Protein AF-A0A353DED0-F1 (afdb_monomer_lite)

Radius of gyration: 18.34 Å; chains: 1; bounding box: 49×16×44 Å

pLDDT: mean 94.11, std 4.32, range [72.06, 98.06]

Sequence (72 aa):
DIRWSSYILPDLPRLERLYPHFCIVQVNNVFNMPKKLGDNRLVAYPHPQVIFQYYDGRTGDLAYAEAISLDR

Secondary structure (DSSP, 8-state):
---------TTS-GGGG---EEEEEEEEEEEE--SSTT---EEEEEEEEEEEEEEETTT--EEEEEEEE---

Foldseek 3Di:
DDPDDLDDDPPDDPVVSPFDKDKDKDKAQWDFDDPDPPDGDTDGDPKIKIKIWMAGPPPRHTPDIDMDIDDD

Structure (mmCIF, N/CA/C/O backbone):
data_AF-A0A353DED0-F1
#
_entry.id   AF-A0A353DED0-F1
#
loop_
_atom_site.group_PDB
_atom_site.id
_atom_site.type_symbol
_atom_site.label_atom_id
_atom_site.label_alt_id
_atom_site.label_comp_id
_atom_site.label_asym_id
_atom_site.label_entity_id
_atom_site.label_seq_id
_atom_site.pdbx_PDB_ins_code
_atom_site.Cartn_x
_atom_site.Cartn_y
_atom_site.Cartn_z
_atom_site.o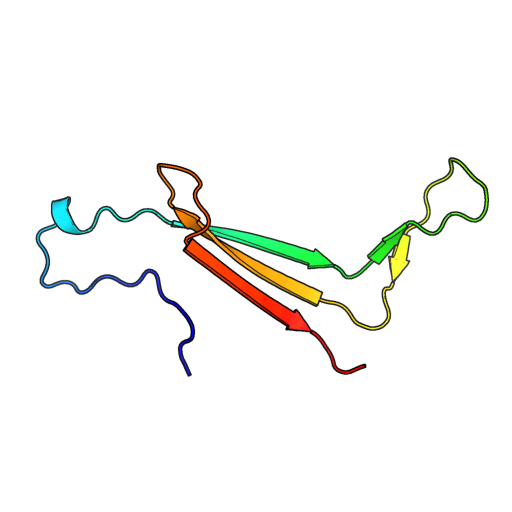ccupancy
_atom_site.B_iso_or_equiv
_atom_site.auth_seq_id
_atom_site.auth_comp_id
_atom_site.auth_asym_id
_atom_site.auth_atom_id
_atom_site.pdbx_PDB_model_num
ATOM 1 N N . ASP A 1 1 ? 15.273 -7.664 4.810 1.00 84.44 1 ASP A N 1
ATOM 2 C CA . ASP A 1 1 ? 15.224 -8.316 3.493 1.00 84.44 1 ASP A CA 1
ATOM 3 C C . ASP A 1 1 ? 14.239 -7.564 2.609 1.00 84.44 1 ASP A C 1
ATOM 5 O O . ASP A 1 1 ? 13.269 -7.040 3.153 1.00 84.44 1 ASP A O 1
ATOM 9 N N . ILE A 1 2 ? 14.506 -7.437 1.308 1.00 85.31 2 ILE A N 1
ATOM 10 C CA . ILE A 1 2 ? 13.605 -6.744 0.374 1.00 85.31 2 ILE A CA 1
ATOM 11 C C . ILE A 1 2 ? 12.554 -7.749 -0.090 1.00 85.31 2 ILE A C 1
ATOM 13 O O . ILE A 1 2 ? 12.896 -8.745 -0.717 1.00 85.31 2 ILE A O 1
ATOM 17 N N . ARG A 1 3 ? 11.277 -7.482 0.201 1.00 89.25 3 ARG A N 1
ATOM 18 C CA . ARG A 1 3 ? 10.178 -8.383 -0.185 1.00 89.25 3 ARG A CA 1
ATOM 19 C C . ARG A 1 3 ? 9.594 -8.071 -1.563 1.00 89.25 3 ARG A C 1
ATOM 21 O O . ARG A 1 3 ? 9.116 -8.974 -2.238 1.00 89.25 3 ARG A O 1
ATOM 28 N N . TRP A 1 4 ? 9.676 -6.812 -1.995 1.00 92.12 4 TRP A N 1
ATOM 29 C CA . TRP A 1 4 ? 9.257 -6.365 -3.323 1.00 92.12 4 TRP A CA 1
ATOM 30 C C . TRP A 1 4 ? 9.891 -5.007 -3.671 1.00 92.12 4 TRP A C 1
ATOM 32 O O . TRP A 1 4 ? 10.288 -4.262 -2.773 1.00 92.12 4 TRP A O 1
ATOM 42 N N . SER A 1 5 ? 10.015 -4.681 -4.961 1.00 89.56 5 SER A N 1
ATOM 43 C CA . SER A 1 5 ? 10.622 -3.429 -5.428 1.00 89.56 5 SER A CA 1
ATOM 44 C C . SER A 1 5 ? 10.087 -3.001 -6.795 1.00 89.56 5 SER A C 1
ATOM 46 O O . SER A 1 5 ? 9.887 -3.837 -7.672 1.00 89.56 5 SER A O 1
ATOM 48 N N . SER A 1 6 ? 9.943 -1.688 -6.991 1.00 88.62 6 SER A N 1
ATOM 49 C CA . SER A 1 6 ? 9.711 -1.040 -8.291 1.00 88.62 6 SER A CA 1
ATOM 50 C C . SER A 1 6 ? 10.991 -0.442 -8.896 1.00 88.62 6 SER A C 1
ATOM 52 O O . SER A 1 6 ? 10.937 0.326 -9.858 1.00 88.62 6 SER A O 1
ATOM 54 N N . TYR A 1 7 ? 12.154 -0.739 -8.307 1.00 90.44 7 TYR A N 1
ATO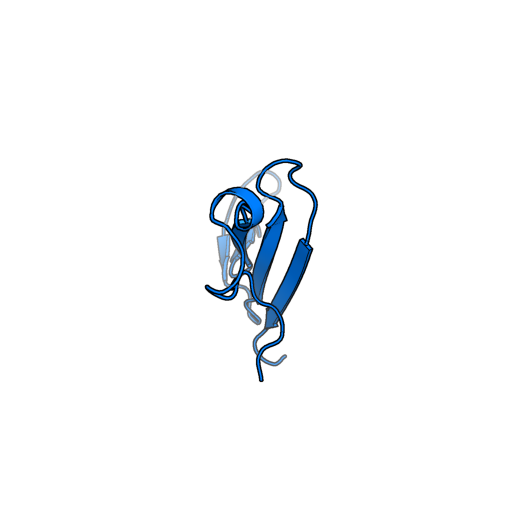M 55 C CA . TYR A 1 7 ? 13.433 -0.207 -8.757 1.00 90.44 7 TYR A CA 1
ATOM 56 C C . TYR A 1 7 ? 13.865 -0.837 -10.081 1.00 90.44 7 TYR A C 1
ATOM 58 O O . TYR A 1 7 ? 13.872 -2.057 -10.233 1.00 90.44 7 TYR A O 1
ATOM 66 N N . ILE A 1 8 ? 14.279 0.013 -11.016 1.00 90.62 8 ILE A N 1
ATOM 67 C CA . ILE A 1 8 ? 14.725 -0.384 -12.349 1.00 90.62 8 ILE A CA 1
ATOM 68 C C . ILE A 1 8 ? 16.182 0.031 -12.495 1.00 90.62 8 ILE A C 1
ATOM 70 O O . ILE A 1 8 ? 16.543 1.176 -12.207 1.00 90.62 8 ILE A 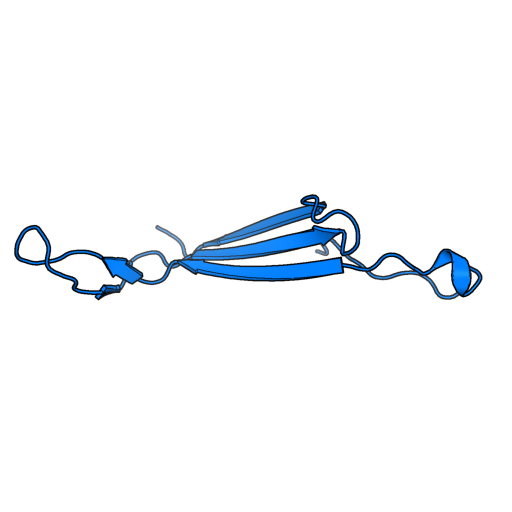O 1
ATOM 74 N N . LEU A 1 9 ? 17.013 -0.897 -12.957 1.00 92.19 9 LEU A N 1
ATOM 75 C CA . LEU A 1 9 ? 18.430 -0.643 -13.165 1.00 92.19 9 LEU A CA 1
ATOM 76 C C . LEU A 1 9 ? 18.663 0.367 -14.311 1.00 92.19 9 LEU A C 1
ATOM 78 O O . LEU A 1 9 ? 17.866 0.472 -15.251 1.00 92.19 9 LEU A O 1
ATOM 82 N N . PRO A 1 10 ? 19.740 1.171 -14.233 1.00 93.50 10 PRO A N 1
ATOM 83 C CA . PRO A 1 10 ? 19.987 2.262 -15.174 1.00 93.50 10 PRO A CA 1
ATOM 84 C C . PRO A 1 10 ? 20.557 1.812 -16.530 1.00 93.50 10 PRO A C 1
ATOM 86 O O . PRO A 1 10 ? 20.772 2.667 -17.390 1.00 93.50 10 PRO A O 1
ATOM 89 N N . ASP A 1 11 ? 20.811 0.521 -16.728 1.00 95.50 11 ASP A N 1
ATOM 90 C CA . ASP A 1 11 ? 21.346 -0.089 -17.950 1.00 95.50 11 ASP A CA 1
ATOM 91 C C . ASP A 1 11 ? 20.291 -0.278 -19.057 1.00 95.50 11 ASP A C 1
ATOM 93 O O . ASP A 1 11 ? 20.642 -0.370 -20.232 1.00 95.50 11 ASP A O 1
ATOM 97 N N . LEU A 1 12 ? 18.997 -0.237 -18.726 1.00 94.94 12 LEU A N 1
ATOM 98 C CA . LEU A 1 12 ? 17.916 -0.266 -19.719 1.00 94.94 12 LEU A CA 1
ATOM 99 C C . LEU A 1 12 ? 17.774 1.080 -20.461 1.00 94.94 12 LEU A C 1
ATOM 101 O O . LEU A 1 12 ? 17.888 2.134 -19.833 1.00 94.94 12 LEU A O 1
ATOM 105 N N . PRO A 1 13 ? 17.463 1.130 -21.769 1.00 95.44 13 PRO A N 1
ATOM 106 C CA . PRO A 1 13 ? 17.108 2.376 -22.461 1.00 95.44 13 PRO A CA 1
ATOM 107 C C . PRO A 1 13 ? 15.902 3.082 -21.822 1.00 95.44 13 PRO A C 1
ATOM 109 O O . PRO A 1 13 ? 15.039 2.435 -21.240 1.00 95.44 13 PRO A O 1
ATOM 112 N N . ARG A 1 14 ? 15.794 4.419 -21.930 1.00 90.44 14 ARG A N 1
ATOM 113 C CA . ARG A 1 14 ? 14.778 5.190 -21.173 1.00 90.44 14 ARG A CA 1
ATOM 114 C C . ARG A 1 14 ? 13.334 4.735 -21.417 1.00 90.44 14 ARG A C 1
ATOM 116 O O . ARG A 1 14 ? 12.546 4.737 -20.476 1.00 90.44 14 ARG A O 1
ATOM 123 N N . LEU A 1 15 ? 12.992 4.359 -22.649 1.00 93.94 15 LEU A N 1
ATOM 124 C CA . LEU A 1 15 ? 11.644 3.886 -22.985 1.00 93.94 15 LEU A CA 1
ATOM 125 C C . LEU A 1 15 ? 11.335 2.508 -22.379 1.00 93.94 15 LEU A C 1
ATOM 127 O O . LEU A 1 15 ? 10.192 2.254 -22.018 1.00 93.94 15 LEU A O 1
ATOM 131 N N . GLU A 1 16 ? 12.362 1.692 -22.145 1.00 92.69 16 GLU A N 1
ATOM 132 C CA . GLU A 1 16 ? 12.257 0.377 -21.505 1.00 92.69 16 GLU A CA 1
ATOM 133 C C . GLU A 1 16 ? 12.194 0.459 -19.972 1.00 92.69 16 GLU A C 1
ATOM 135 O O . GLU A 1 16 ? 12.163 -0.570 -19.312 1.00 92.69 16 GLU A O 1
ATOM 140 N N . ARG A 1 17 ? 12.189 1.665 -19.378 1.00 92.12 17 ARG A N 1
ATOM 141 C CA . ARG A 1 17 ? 12.060 1.884 -17.919 1.00 92.12 17 ARG A CA 1
ATOM 142 C C . ARG A 1 17 ? 10.657 2.319 -17.495 1.00 92.12 17 ARG A C 1
ATOM 144 O O . ARG A 1 17 ? 10.446 2.736 -16.358 1.00 92.12 17 ARG A O 1
ATOM 151 N N . LEU A 1 18 ? 9.692 2.309 -18.407 1.00 90.94 18 LEU A N 1
ATOM 152 C CA . LEU A 1 18 ? 8.356 2.830 -18.143 1.00 90.94 18 LEU A CA 1
ATOM 153 C C . LEU A 1 18 ? 7.475 1.758 -17.485 1.00 90.94 18 LEU A C 1
ATOM 155 O O . LEU A 1 18 ? 6.543 1.266 -18.118 1.00 90.94 18 LEU A O 1
ATOM 159 N N . TYR A 1 19 ? 7.747 1.430 -16.221 1.00 91.31 19 TYR A N 1
ATOM 160 C CA . TYR A 1 19 ? 6.926 0.539 -15.387 1.00 91.31 19 TYR A CA 1
ATOM 161 C C . TYR A 1 19 ? 6.304 1.346 -14.236 1.00 91.31 19 TYR A C 1
ATOM 163 O O . TYR A 1 19 ? 6.828 1.342 -13.118 1.00 91.31 19 TYR A O 1
ATOM 171 N N . PRO A 1 20 ? 5.244 2.136 -14.490 1.00 94.31 20 PRO A N 1
ATOM 172 C CA . PRO A 1 20 ? 4.638 2.949 -13.445 1.00 94.31 20 PRO A CA 1
ATOM 173 C C . PRO A 1 20 ? 3.993 2.045 -12.395 1.00 94.31 20 PRO A C 1
ATOM 175 O O . PRO A 1 20 ? 3.305 1.093 -12.741 1.00 94.31 20 PRO A O 1
ATOM 178 N N . HIS A 1 21 ? 4.197 2.363 -11.121 1.00 96.31 21 HIS A N 1
ATOM 179 C CA . HIS A 1 21 ? 3.526 1.704 -10.007 1.00 96.31 21 HIS A CA 1
ATOM 180 C C . HIS A 1 21 ? 3.001 2.768 -9.049 1.00 96.31 21 HIS A C 1
ATOM 182 O O . HIS A 1 21 ? 3.650 3.800 -8.856 1.00 96.31 21 HIS A O 1
ATOM 188 N N . PHE A 1 22 ? 1.861 2.512 -8.418 1.00 96.31 22 PHE A N 1
ATOM 189 C CA . PHE A 1 22 ? 1.385 3.302 -7.284 1.00 96.31 22 PHE A CA 1
ATOM 190 C C . PHE A 1 22 ? 1.123 2.393 -6.087 1.00 96.31 22 PHE A C 1
ATOM 192 O O . PHE A 1 22 ? 0.899 1.193 -6.241 1.00 96.31 22 PHE A O 1
ATOM 199 N N . CYS A 1 23 ? 1.190 2.967 -4.887 1.00 96.81 23 CYS A N 1
ATOM 200 C CA . CYS A 1 23 ? 0.971 2.245 -3.641 1.00 96.81 23 CYS A CA 1
ATOM 201 C C . CYS A 1 23 ? -0.263 2.797 -2.929 1.00 96.81 23 CYS A C 1
ATOM 203 O O . CYS A 1 23 ? -0.370 4.006 -2.718 1.00 96.81 23 CYS A O 1
ATOM 205 N N . ILE A 1 24 ? -1.173 1.907 -2.540 1.00 97.81 24 ILE A N 1
ATOM 206 C CA . ILE A 1 24 ? -2.254 2.200 -1.603 1.00 97.81 24 ILE A CA 1
ATOM 207 C C . ILE A 1 24 ? -1.835 1.668 -0.236 1.00 97.81 24 ILE A C 1
ATOM 209 O O . ILE A 1 24 ? -1.620 0.468 -0.060 1.00 97.81 24 ILE A O 1
ATOM 213 N N . VAL A 1 25 ? -1.756 2.572 0.740 1.00 97.75 25 VAL A N 1
ATOM 214 C CA . VAL A 1 25 ? -1.539 2.221 2.144 1.00 97.75 25 VAL A CA 1
ATOM 215 C C . VAL A 1 25 ? -2.889 2.202 2.845 1.00 97.75 25 VAL A C 1
ATOM 217 O O . VAL A 1 25 ? -3.483 3.249 3.101 1.00 97.75 25 VAL A O 1
ATOM 220 N N . GLN A 1 26 ? -3.380 1.005 3.151 1.00 97.44 26 GLN A N 1
ATOM 221 C CA . GLN A 1 26 ? -4.603 0.831 3.921 1.00 97.44 26 GLN A CA 1
ATOM 222 C C . GLN A 1 26 ? -4.263 0.712 5.405 1.00 97.44 26 GLN A C 1
ATOM 224 O O . GLN A 1 26 ? -3.524 -0.183 5.815 1.00 97.44 26 GLN A O 1
ATOM 229 N N . VAL A 1 27 ? -4.829 1.607 6.213 1.00 96.06 27 VAL A N 1
ATOM 230 C CA . VAL A 1 27 ? -4.641 1.627 7.666 1.00 96.06 27 VAL A CA 1
ATOM 231 C C . VAL A 1 27 ? -5.910 1.129 8.345 1.00 96.06 27 VAL A C 1
ATOM 233 O O . VAL A 1 27 ? -6.945 1.790 8.321 1.00 96.06 27 VAL A O 1
ATOM 236 N N . ASN A 1 28 ? -5.808 -0.031 8.986 1.00 94.94 28 ASN A N 1
ATOM 237 C CA . ASN A 1 28 ? -6.877 -0.661 9.749 1.00 94.94 28 ASN A CA 1
ATOM 238 C C . ASN A 1 28 ? -6.585 -0.489 11.247 1.00 94.94 28 ASN A C 1
ATOM 240 O O . ASN A 1 28 ? -6.109 -1.411 11.909 1.00 94.94 28 ASN A O 1
ATOM 244 N N . ASN A 1 29 ? -6.813 0.714 11.780 1.00 95.62 29 ASN A N 1
ATOM 245 C CA . ASN A 1 29 ? -6.554 1.044 13.191 1.00 95.62 29 ASN A CA 1
ATOM 246 C C . ASN A 1 29 ? -7.821 1.352 14.003 1.00 95.62 29 ASN A C 1
ATOM 248 O O . ASN A 1 29 ? -7.753 1.449 15.227 1.00 95.62 29 ASN A O 1
ATOM 252 N N . VAL A 1 30 ? -8.968 1.516 13.346 1.00 96.25 30 VAL A N 1
ATOM 253 C CA . VAL A 1 30 ? -10.258 1.782 13.983 1.00 96.25 30 VAL A CA 1
ATOM 254 C C . VAL A 1 30 ? -11.349 0.949 13.329 1.00 96.25 30 VAL A C 1
ATOM 256 O O . VAL A 1 30 ? -11.257 0.599 12.155 1.00 96.25 30 VAL A O 1
ATOM 259 N N . PHE A 1 31 ? -12.405 0.657 14.078 1.00 94.44 31 PHE A N 1
ATOM 260 C CA . PHE A 1 31 ? -13.607 0.017 13.555 1.00 94.44 31 PHE A CA 1
ATOM 261 C C . PHE A 1 31 ? -14.858 0.752 14.038 1.00 94.44 31 PHE A C 1
ATOM 263 O O . PHE A 1 31 ? -14.859 1.391 15.095 1.00 94.44 31 PHE A O 1
ATOM 270 N N . ASN A 1 32 ? -15.925 0.692 13.242 1.00 96.00 32 ASN A N 1
ATOM 271 C CA . ASN A 1 32 ? -17.206 1.278 13.610 1.00 96.00 32 ASN A CA 1
ATOM 272 C C . ASN A 1 32 ? -17.935 0.354 14.594 1.00 96.00 32 ASN A C 1
ATOM 274 O O . ASN A 1 32 ? -18.290 -0.769 14.247 1.00 96.00 32 ASN A O 1
ATOM 278 N N . MET A 1 33 ? -18.166 0.835 15.812 1.00 95.94 33 MET A N 1
ATOM 279 C CA . MET A 1 33 ? -18.888 0.116 16.860 1.00 95.94 33 MET A CA 1
ATOM 280 C C . MET A 1 33 ? -19.873 1.066 17.543 1.00 95.94 33 MET A C 1
ATOM 282 O O . MET A 1 33 ? -19.590 1.584 18.637 1.00 95.94 33 MET A O 1
ATOM 286 N N . PRO A 1 34 ? -21.016 1.356 16.907 1.00 96.44 34 PRO A N 1
ATOM 287 C CA . PRO A 1 34 ? -21.995 2.271 17.465 1.00 96.44 34 PRO A CA 1
ATOM 288 C C . PRO A 1 34 ? -22.691 1.675 18.693 1.00 96.44 34 PRO A C 1
ATOM 290 O O . PRO A 1 34 ? -22.744 0.463 18.886 1.00 96.44 34 PRO A O 1
ATOM 293 N N . LYS A 1 35 ? -23.223 2.543 19.561 1.00 96.00 35 LYS A N 1
ATOM 294 C CA . LYS A 1 35 ? -24.012 2.108 20.730 1.00 96.00 35 LYS A CA 1
ATOM 295 C C . LYS A 1 35 ? -25.461 1.760 20.365 1.00 96.00 35 LYS A C 1
ATOM 297 O O . LYS A 1 35 ? -26.134 1.096 21.146 1.00 96.00 35 LYS A O 1
ATOM 302 N N . LYS A 1 36 ? -25.939 2.236 19.214 1.00 97.12 36 LYS A N 1
ATOM 303 C CA . LYS A 1 36 ? -27.274 1.994 18.662 1.00 97.12 36 LYS A CA 1
ATOM 304 C C . LYS A 1 36 ? -27.145 1.662 17.181 1.00 97.12 36 LYS A C 1
ATOM 306 O O . LYS A 1 36 ? -26.248 2.168 16.512 1.00 97.12 36 LYS A O 1
ATOM 311 N N . LEU A 1 37 ? -28.028 0.810 16.673 1.00 94.12 37 LEU A N 1
ATOM 312 C CA . LEU A 1 37 ? -28.035 0.457 15.257 1.00 94.12 37 LEU A CA 1
ATOM 313 C C . LEU A 1 37 ? -28.286 1.712 14.402 1.00 94.12 37 LEU A C 1
ATOM 315 O O . LEU A 1 37 ? -29.202 2.474 14.697 1.00 94.12 37 LEU A O 1
ATOM 319 N N . GLY A 1 38 ? -27.474 1.914 13.363 1.00 94.19 38 GLY A N 1
ATOM 320 C CA . GLY A 1 38 ? -27.567 3.064 12.454 1.00 94.19 38 GLY A CA 1
ATOM 321 C C . GLY A 1 38 ? -26.694 4.269 12.824 1.00 94.19 38 GLY A C 1
ATOM 322 O O . GLY A 1 38 ? -26.459 5.112 11.964 1.00 94.19 38 GLY A O 1
ATOM 323 N N . ASP A 1 39 ? -26.163 4.334 14.049 1.00 96.31 39 ASP A N 1
ATOM 324 C CA . ASP A 1 39 ? -25.193 5.367 14.435 1.00 96.31 39 ASP A CA 1
ATOM 325 C C . ASP A 1 39 ? -23.769 5.021 13.954 1.00 96.31 39 ASP A C 1
ATOM 327 O O . ASP A 1 39 ? -23.487 3.902 13.518 1.00 96.31 39 ASP A O 1
ATOM 331 N N . ASN A 1 40 ? -22.838 5.971 14.107 1.00 96.38 40 ASN A N 1
ATOM 332 C CA . ASN A 1 40 ? -21.407 5.766 13.882 1.00 96.38 40 ASN A CA 1
ATOM 333 C C . ASN A 1 40 ? -20.590 6.127 15.127 1.00 96.38 40 ASN A C 1
ATOM 335 O O . ASN A 1 40 ? -20.771 7.188 15.725 1.00 96.38 40 ASN A O 1
ATOM 339 N N . ARG A 1 41 ? -19.655 5.252 15.511 1.00 96.44 41 ARG A N 1
ATOM 340 C CA . ARG A 1 41 ? -18.651 5.515 16.549 1.00 96.44 41 ARG A CA 1
ATOM 341 C C . ARG A 1 41 ? -17.378 4.743 16.237 1.00 96.44 41 ARG A C 1
ATOM 343 O O . ARG A 1 41 ? -17.368 3.518 16.324 1.00 96.44 41 ARG A O 1
ATOM 350 N N . LEU A 1 42 ? -16.301 5.463 15.946 1.00 97.00 42 LEU A N 1
ATOM 351 C CA . LEU A 1 42 ? -14.983 4.869 15.747 1.00 97.00 42 LEU A CA 1
ATOM 352 C C . LEU A 1 42 ? -14.377 4.469 17.096 1.00 97.00 42 LEU A C 1
ATOM 354 O O . LEU A 1 42 ? -14.336 5.269 18.032 1.00 97.00 42 LEU A O 1
ATOM 358 N N . VAL A 1 43 ? -13.925 3.224 17.190 1.00 97.12 43 VAL A N 1
ATOM 359 C CA . VAL A 1 43 ? -13.217 2.669 18.348 1.00 97.12 43 VAL A CA 1
ATOM 360 C C . VAL A 1 43 ? -11.863 2.155 17.875 1.00 97.12 43 VAL A C 1
ATOM 362 O O . VAL A 1 43 ? -11.771 1.576 16.794 1.00 97.12 43 VAL A O 1
ATOM 365 N N . ALA A 1 44 ? -10.815 2.384 18.669 1.00 95.94 44 ALA A N 1
ATOM 366 C CA . ALA A 1 44 ? -9.473 1.893 18.371 1.00 95.94 44 ALA A CA 1
ATOM 367 C C . ALA A 1 44 ? -9.452 0.359 18.308 1.00 95.94 44 ALA A C 1
ATOM 369 O O . ALA A 1 44 ? -9.983 -0.314 19.194 1.00 95.94 44 ALA A O 1
ATOM 370 N N . TYR A 1 45 ? -8.837 -0.186 17.260 1.00 93.44 45 TYR A N 1
ATOM 371 C CA . TYR A 1 45 ? -8.633 -1.620 17.107 1.00 93.44 45 TYR A CA 1
ATOM 372 C C . TYR A 1 45 ? -7.407 -2.063 17.924 1.00 93.44 45 TYR A C 1
ATOM 374 O O . TYR A 1 45 ? -6.348 -1.454 17.767 1.00 93.44 45 TYR A O 1
ATOM 382 N N . PRO A 1 46 ? -7.508 -3.102 18.777 1.00 92.44 46 PRO A N 1
ATOM 383 C CA . PRO A 1 46 ? -6.392 -3.525 19.629 1.00 92.44 46 PRO A CA 1
ATOM 384 C C . PRO A 1 46 ? -5.138 -3.987 18.872 1.00 92.44 46 PRO A C 1
ATOM 386 O O . PRO A 1 46 ? -4.035 -3.836 19.387 1.00 92.44 46 PRO A O 1
ATOM 389 N N . HIS A 1 47 ? -5.295 -4.506 17.649 1.00 93.25 47 HIS A N 1
ATOM 390 C CA . HIS A 1 47 ? -4.200 -5.057 16.840 1.00 93.25 47 HIS A CA 1
ATOM 391 C C . HIS A 1 47 ? -4.131 -4.345 15.484 1.00 93.25 47 HIS A C 1
ATOM 393 O O . HIS A 1 47 ? -4.528 -4.918 14.467 1.00 93.25 47 HIS A O 1
ATOM 399 N N . PRO A 1 48 ? -3.714 -3.068 15.443 1.00 94.12 48 PRO A N 1
ATOM 400 C CA . PRO A 1 48 ? -3.740 -2.285 14.217 1.00 94.12 48 PRO A CA 1
ATOM 401 C C . PRO A 1 48 ? -2.932 -2.960 13.106 1.00 94.12 48 PRO A C 1
ATOM 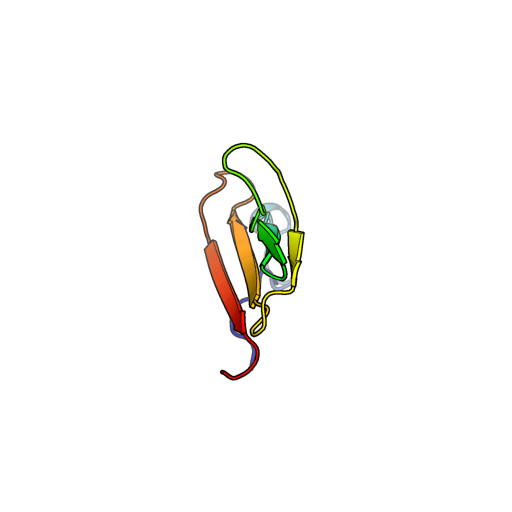403 O O . PRO A 1 48 ? -1.883 -3.565 13.345 1.00 94.12 48 PRO A O 1
ATOM 406 N N . GLN A 1 49 ? -3.431 -2.820 11.881 1.00 95.38 49 GLN A N 1
ATOM 407 C CA . GLN A 1 49 ? -2.809 -3.375 10.688 1.00 95.38 49 GLN A CA 1
ATOM 408 C C . GLN A 1 49 ? -2.544 -2.282 9.661 1.00 95.38 49 GLN A C 1
ATOM 410 O O . GLN A 1 49 ? -3.380 -1.400 9.455 1.00 95.38 49 GLN A O 1
ATOM 415 N N . VAL A 1 50 ? -1.407 -2.369 8.980 1.00 97.12 50 VAL A N 1
ATOM 416 C CA . VAL A 1 50 ? -1.102 -1.545 7.809 1.00 97.12 50 VAL A CA 1
ATOM 417 C C . VAL A 1 50 ? -0.854 -2.474 6.635 1.00 97.12 50 VAL A C 1
ATOM 419 O O . VAL A 1 50 ? -0.009 -3.359 6.722 1.00 97.12 50 VAL A O 1
ATOM 422 N N . ILE A 1 51 ? -1.594 -2.282 5.547 1.00 97.25 51 ILE A N 1
ATOM 423 C CA . ILE A 1 51 ? -1.466 -3.078 4.329 1.00 97.25 51 ILE A CA 1
ATOM 424 C C . ILE A 1 51 ? -0.914 -2.180 3.227 1.00 97.25 51 ILE A C 1
ATOM 426 O O . ILE A 1 51 ? -1.534 -1.180 2.865 1.00 97.25 51 ILE A O 1
ATOM 430 N N . PHE A 1 52 ? 0.248 -2.544 2.698 1.00 97.25 52 PHE A N 1
ATOM 431 C CA . PHE A 1 52 ? 0.870 -1.916 1.541 1.00 97.25 52 PHE A CA 1
ATOM 432 C C . PHE A 1 52 ? 0.472 -2.698 0.299 1.00 97.25 52 PHE A C 1
ATOM 434 O O . PHE A 1 52 ? 0.742 -3.893 0.221 1.00 97.25 52 PHE A O 1
ATOM 441 N N . GLN A 1 53 ? -0.176 -2.039 -0.655 1.00 97.75 53 GLN A N 1
ATOM 442 C CA . GLN A 1 53 ? -0.652 -2.658 -1.889 1.00 97.75 53 GLN A CA 1
ATOM 443 C C . GLN A 1 53 ? -0.080 -1.890 -3.074 1.00 97.75 53 GLN A C 1
ATOM 445 O O . GLN A 1 53 ? -0.390 -0.715 -3.258 1.00 97.75 53 GLN A O 1
ATOM 450 N N . TYR A 1 54 ? 0.762 -2.545 -3.860 1.00 97.50 54 TYR A N 1
ATOM 451 C CA . TYR A 1 54 ? 1.355 -1.995 -5.068 1.00 97.50 54 TYR A CA 1
ATOM 452 C C . TYR A 1 54 ? 0.579 -2.464 -6.287 1.00 97.50 54 TYR A C 1
ATOM 454 O O . TYR A 1 54 ? 0.309 -3.655 -6.436 1.00 97.50 54 TYR A O 1
ATOM 462 N N . TYR A 1 55 ? 0.274 -1.524 -7.169 1.00 97.75 55 TYR A N 1
ATOM 463 C CA . TYR A 1 55 ? -0.491 -1.759 -8.383 1.00 97.75 55 TYR A CA 1
ATOM 464 C C . TYR A 1 55 ? 0.288 -1.299 -9.608 1.00 97.75 55 TYR A C 1
ATOM 466 O O . TYR A 1 55 ? 1.052 -0.329 -9.529 1.00 97.75 55 TYR A O 1
ATOM 474 N N . ASP A 1 56 ? 0.054 -1.961 -10.738 1.00 96.88 56 ASP A N 1
ATOM 475 C CA . ASP A 1 56 ? 0.474 -1.468 -12.044 1.00 96.88 56 ASP A CA 1
ATOM 476 C C . ASP A 1 56 ? -0.246 -0.145 -12.343 1.00 96.88 56 ASP A C 1
ATOM 478 O O . ASP A 1 56 ? -1.468 -0.025 -12.239 1.00 96.88 56 ASP A O 1
ATOM 482 N N . GLY A 1 57 ? 0.521 0.882 -12.700 1.00 96.06 57 GLY A N 1
ATOM 483 C CA . GLY A 1 57 ? 0.007 2.232 -12.913 1.00 96.06 57 GLY A CA 1
ATOM 484 C C . GLY A 1 57 ? -0.736 2.444 -14.231 1.00 96.06 57 GLY A C 1
ATOM 485 O O . GLY A 1 57 ? -1.275 3.530 -14.435 1.00 96.06 57 GLY A O 1
ATOM 486 N N . ARG A 1 58 ? -0.751 1.464 -15.139 1.00 95.25 58 ARG A N 1
ATOM 487 C CA . ARG A 1 58 ? -1.503 1.510 -16.402 1.00 95.25 58 ARG A CA 1
ATOM 488 C C . ARG A 1 58 ? -2.787 0.702 -16.323 1.00 95.25 58 ARG A C 1
ATOM 490 O O . ARG A 1 58 ? -3.814 1.178 -16.796 1.00 95.25 58 ARG A O 1
ATOM 497 N N . THR A 1 59 ? -2.718 -0.509 -15.779 1.00 97.06 59 THR A N 1
ATOM 498 C CA . THR A 1 59 ? -3.860 -1.431 -15.744 1.00 97.06 59 THR A CA 1
ATOM 499 C C . THR A 1 59 ? -4.629 -1.358 -14.431 1.00 97.06 59 THR A C 1
ATOM 501 O O . THR A 1 59 ? -5.829 -1.615 -14.416 1.00 97.06 59 THR A O 1
ATOM 504 N N . GLY A 1 60 ? -3.969 -0.961 -13.340 1.00 96.88 60 GLY A N 1
ATOM 505 C CA . GLY A 1 60 ? -4.533 -1.037 -11.995 1.00 96.88 60 GLY A CA 1
ATOM 506 C C . GLY A 1 60 ? -4.494 -2.447 -11.404 1.00 96.88 60 GLY A C 1
ATOM 507 O O . GLY A 1 60 ? -5.109 -2.676 -10.365 1.00 96.88 60 GLY A O 1
ATOM 508 N N . ASP A 1 61 ? -3.783 -3.385 -12.035 1.00 98.06 61 ASP A N 1
ATOM 509 C CA . ASP A 1 61 ? -3.652 -4.749 -11.525 1.00 98.06 61 ASP A CA 1
ATOM 510 C C . ASP A 1 61 ? -2.763 -4.785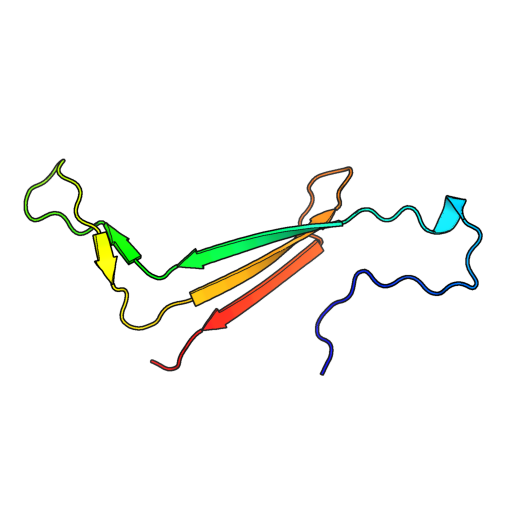 -10.282 1.00 98.06 61 ASP A C 1
AT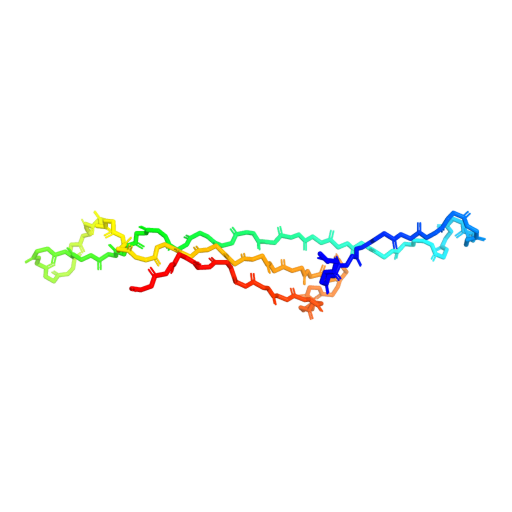OM 512 O O . ASP A 1 61 ? -1.761 -4.073 -10.190 1.00 98.06 61 ASP A O 1
ATOM 516 N N . LEU A 1 62 ? -3.116 -5.631 -9.313 1.00 97.75 62 LEU A N 1
ATOM 517 C CA . LEU A 1 62 ? -2.326 -5.805 -8.097 1.00 97.75 62 LEU A CA 1
ATOM 518 C C . LEU A 1 62 ? -1.002 -6.509 -8.427 1.00 97.75 62 LEU A C 1
ATOM 520 O O . LEU A 1 62 ? -0.996 -7.668 -8.835 1.00 97.75 62 LEU A O 1
ATOM 524 N N . ALA A 1 63 ? 0.116 -5.826 -8.190 1.00 96.62 63 ALA A N 1
ATOM 525 C CA . ALA A 1 63 ? 1.459 -6.362 -8.390 1.00 96.62 63 ALA A CA 1
ATOM 526 C C . ALA A 1 63 ? 1.993 -7.062 -7.131 1.00 96.62 63 ALA A C 1
ATOM 528 O O . ALA A 1 63 ? 2.644 -8.102 -7.219 1.00 96.62 63 ALA A O 1
ATOM 529 N N . TYR A 1 64 ? 1.733 -6.491 -5.951 1.00 97.19 64 TYR A N 1
ATOM 530 C CA . TYR A 1 64 ? 2.188 -7.031 -4.670 1.00 97.19 64 TYR A CA 1
ATOM 531 C C . TYR A 1 64 ? 1.368 -6.462 -3.514 1.00 97.19 64 TYR A C 1
ATOM 533 O O . TYR A 1 64 ? 0.983 -5.295 -3.546 1.00 97.19 64 TYR A O 1
ATOM 541 N N . ALA A 1 65 ? 1.136 -7.255 -2.470 1.00 97.25 65 ALA A N 1
ATOM 542 C CA . ALA A 1 65 ? 0.521 -6.776 -1.240 1.00 97.25 65 ALA A CA 1
ATOM 543 C C . ALA A 1 65 ? 1.178 -7.394 -0.011 1.00 97.25 65 ALA A C 1
ATOM 545 O O . ALA A 1 65 ? 1.494 -8.583 0.009 1.00 97.25 65 ALA A O 1
ATOM 546 N N . GLU A 1 66 ? 1.320 -6.593 1.039 1.00 95.94 66 GLU A N 1
ATOM 547 C CA . GLU A 1 66 ? 1.875 -7.038 2.306 1.00 95.94 66 GLU A CA 1
ATOM 548 C C . GLU A 1 66 ? 1.225 -6.333 3.490 1.00 95.94 66 GLU A C 1
ATOM 550 O O . GLU A 1 66 ? 1.069 -5.113 3.496 1.00 95.94 66 GLU A O 1
ATOM 555 N N . ALA A 1 67 ? 0.888 -7.112 4.517 1.00 95.44 67 ALA A N 1
ATOM 556 C CA . ALA A 1 67 ? 0.351 -6.608 5.768 1.00 95.44 67 ALA A CA 1
ATOM 557 C C . ALA A 1 67 ? 1.405 -6.650 6.880 1.00 95.44 67 ALA A C 1
ATOM 559 O O . ALA A 1 67 ? 1.998 -7.693 7.157 1.00 95.44 67 ALA A O 1
ATOM 560 N N . ILE A 1 68 ? 1.566 -5.526 7.573 1.00 94.06 68 ILE A N 1
ATOM 561 C CA . ILE A 1 68 ? 2.295 -5.414 8.833 1.00 94.06 68 ILE A CA 1
ATOM 562 C C . ILE A 1 68 ? 1.251 -5.341 9.945 1.00 94.06 68 ILE A C 1
ATOM 564 O O . ILE A 1 68 ? 0.385 -4.464 9.941 1.00 94.06 68 ILE A O 1
ATOM 568 N N . SER A 1 69 ? 1.317 -6.286 10.879 1.00 92.62 69 SER A N 1
ATOM 569 C CA . SER A 1 69 ? 0.410 -6.377 12.028 1.00 92.62 69 SER A CA 1
ATOM 570 C C . SER A 1 69 ? 1.229 -6.308 13.306 1.00 92.62 69 SER A C 1
ATOM 572 O O . SER A 1 69 ? 2.337 -6.841 13.338 1.00 92.62 69 SER A O 1
ATOM 574 N N . LEU A 1 70 ? 0.689 -5.680 14.348 1.00 87.06 70 LEU A N 1
ATOM 575 C CA . LEU A 1 70 ? 1.214 -5.887 15.697 1.00 87.06 70 LEU A CA 1
ATOM 576 C C . LEU A 1 70 ? 0.803 -7.275 16.206 1.00 87.06 70 LEU A C 1
ATOM 578 O O . LEU A 1 70 ? -0.201 -7.832 15.748 1.00 87.06 70 LEU A O 1
ATOM 582 N N . ASP A 1 71 ? 1.580 -7.815 17.143 1.00 80.12 71 ASP A N 1
ATOM 583 C CA . ASP A 1 71 ? 1.284 -9.102 17.770 1.00 80.12 71 ASP A CA 1
ATOM 584 C C . ASP A 1 71 ? -0.104 -9.099 18.442 1.00 80.12 71 ASP A C 1
ATOM 586 O O . ASP A 1 71 ? -0.638 -8.055 18.845 1.00 80.12 71 ASP A O 1
ATOM 590 N N . ARG A 1 72 ? -0.710 -10.289 18.504 1.00 72.06 72 ARG A N 1
ATOM 591 C CA . ARG A 1 72 ? -2.012 -10.527 19.141 1.00 72.06 72 ARG A CA 1
ATOM 592 C C . ARG A 1 72 ? -1.886 -10.798 20.630 1.00 72.06 72 ARG A C 1
ATOM 594 O O . ARG A 1 72 ? -0.928 -11.503 21.008 1.00 72.06 72 ARG A O 1
#